Protein AF-A0A936BIW3-F1 (afdb_monomer_lite)

Sequence (115 aa):
MAFPVDMKWCLCGETIVDGEGELDRNGARIAYKLSGRRLMLRTELGDDFSCEVCVSAIDAHGTEQFECLKVDLKGIETKCKPCTPSKSLVDLQFLPVAVKAWMPSHVSTKEKIEG

pLDDT: mean 72.94, std 19.23, range [37.94, 96.31]

Radius of gyration: 33.74 Å; chains: 1; bounding box: 86×73×46 Å

Structure (mmCIF, N/CA/C/O backbone):
data_AF-A0A936BIW3-F1
#
_entry.id   AF-A0A936BIW3-F1
#
loop_
_atom_site.group_PDB
_atom_site.id
_atom_site.type_symbol
_atom_site.label_atom_id
_atom_site.label_alt_id
_atom_site.label_comp_id
_atom_site.label_asym_id
_atom_site.label_entity_id
_atom_site.label_seq_id
_atom_site.pdbx_PDB_ins_code
_atom_site.Cartn_x
_atom_site.Cartn_y
_atom_site.Cartn_z
_atom_site.occupancy
_atom_site.B_iso_or_equiv
_atom_site.auth_seq_id
_atom_site.auth_comp_id
_atom_site.auth_asym_id
_atom_site.auth_atom_id
_atom_site.pdbx_PDB_model_num
ATOM 1 N N . MET A 1 1 ? -0.202 7.224 -27.869 1.00 39.09 1 MET A N 1
ATOM 2 C CA . MET A 1 1 ? 0.390 5.964 -27.369 1.00 39.09 1 MET A CA 1
ATOM 3 C C . MET A 1 1 ? 0.853 6.225 -25.947 1.00 39.09 1 MET A C 1
ATOM 5 O O . MET A 1 1 ? 1.645 7.137 -25.762 1.00 39.09 1 MET A O 1
ATOM 9 N N . ALA A 1 2 ? 0.286 5.547 -24.949 1.00 49.09 2 ALA A N 1
ATOM 10 C CA . ALA A 1 2 ? 0.730 5.689 -23.564 1.00 49.09 2 ALA A CA 1
ATOM 11 C C . ALA A 1 2 ? 1.973 4.811 -23.377 1.00 49.09 2 ALA A C 1
ATOM 13 O O . ALA A 1 2 ? 1.887 3.600 -23.570 1.00 49.09 2 ALA A O 1
ATOM 14 N N . PHE A 1 3 ? 3.121 5.420 -23.082 1.00 48.34 3 PHE A N 1
ATOM 15 C CA . PHE A 1 3 ? 4.317 4.679 -22.685 1.00 48.34 3 PHE A CA 1
ATOM 16 C C . PHE A 1 3 ? 4.000 3.856 -21.424 1.00 48.34 3 PHE A C 1
ATOM 18 O O . PHE A 1 3 ? 3.314 4.380 -20.536 1.00 48.34 3 PHE A O 1
ATOM 25 N N . PRO A 1 4 ? 4.446 2.589 -21.329 1.00 55.22 4 PRO A N 1
ATOM 26 C CA . PRO A 1 4 ? 4.337 1.835 -20.092 1.00 55.22 4 PRO A CA 1
ATOM 27 C C . PRO A 1 4 ? 5.252 2.508 -19.070 1.00 55.22 4 PRO A C 1
ATOM 29 O O . PRO A 1 4 ? 6.471 2.424 -19.150 1.00 55.22 4 PRO A O 1
ATOM 32 N N . VAL A 1 5 ? 4.650 3.261 -18.157 1.00 65.56 5 VAL A N 1
ATOM 33 C CA . VAL A 1 5 ? 5.345 3.738 -16.967 1.00 65.56 5 VAL A CA 1
ATOM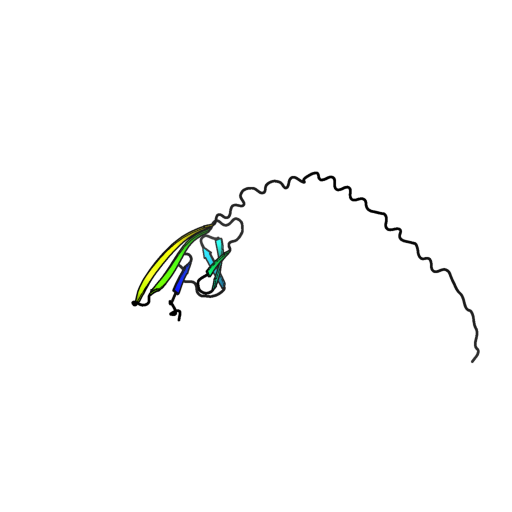 34 C C . VAL A 1 5 ? 5.442 2.521 -16.059 1.00 65.56 5 VAL A C 1
ATOM 36 O O . VAL A 1 5 ? 4.416 2.087 -15.532 1.00 65.56 5 VAL A O 1
ATOM 39 N N . ASP A 1 6 ? 6.633 1.937 -15.937 1.00 75.44 6 ASP A N 1
ATOM 40 C CA . ASP A 1 6 ? 6.889 0.893 -14.946 1.00 75.44 6 ASP A CA 1
ATOM 41 C C . ASP A 1 6 ? 6.696 1.511 -13.561 1.00 75.44 6 ASP A C 1
ATOM 43 O O . ASP A 1 6 ? 7.485 2.349 -13.122 1.00 75.44 6 ASP A O 1
ATOM 47 N N . MET A 1 7 ? 5.590 1.145 -12.913 1.00 84.56 7 MET A N 1
ATOM 48 C CA . MET A 1 7 ? 5.219 1.625 -11.588 1.00 84.56 7 MET A CA 1
ATOM 49 C C . MET A 1 7 ? 5.521 0.548 -10.554 1.00 84.56 7 MET A C 1
ATOM 51 O O . MET A 1 7 ? 5.096 -0.598 -10.70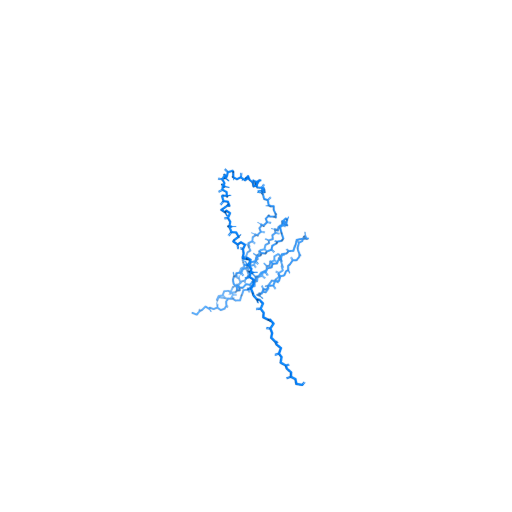3 1.00 84.56 7 MET A O 1
ATOM 55 N N . LYS A 1 8 ? 6.196 0.930 -9.473 1.00 90.56 8 LYS A N 1
ATOM 56 C CA . LYS A 1 8 ? 6.351 0.103 -8.277 1.00 90.56 8 LYS A CA 1
ATOM 57 C C . LYS A 1 8 ? 5.542 0.710 -7.147 1.00 90.56 8 LYS A C 1
ATOM 59 O O . LYS A 1 8 ? 5.621 1.908 -6.895 1.00 90.56 8 LYS A O 1
ATOM 64 N N . TRP A 1 9 ? 4.773 -0.131 -6.472 1.00 93.12 9 TRP A N 1
ATOM 65 C CA . TRP A 1 9 ? 3.946 0.263 -5.343 1.00 93.12 9 TRP A CA 1
ATOM 66 C C . TRP A 1 9 ? 4.521 -0.332 -4.067 1.00 93.12 9 TRP A C 1
ATOM 68 O O . TRP A 1 9 ? 4.840 -1.518 -4.017 1.00 93.12 9 TRP A O 1
ATOM 78 N N . CYS A 1 10 ? 4.615 0.487 -3.029 1.00 93.25 10 CYS A N 1
ATOM 79 C CA . CYS A 1 10 ? 4.965 0.061 -1.688 1.00 93.25 10 CYS A CA 1
ATOM 80 C C . CYS A 1 10 ? 3.834 0.447 -0.739 1.00 93.25 10 CYS A C 1
ATOM 82 O O . CYS A 1 10 ? 3.443 1.610 -0.664 1.00 93.25 10 CYS A O 1
ATOM 84 N N . LEU A 1 11 ? 3.320 -0.526 -0.002 1.00 92.56 11 LEU A N 1
ATOM 85 C CA . LEU A 1 11 ? 2.319 -0.346 1.034 1.00 92.56 11 LEU A CA 1
ATOM 86 C C . LEU A 1 11 ? 2.980 -0.688 2.360 1.00 92.56 11 LEU A C 1
ATOM 88 O O . LEU A 1 11 ? 3.472 -1.793 2.555 1.00 92.56 11 LEU A O 1
ATOM 92 N N . CYS A 1 12 ? 3.029 0.278 3.271 1.00 90.75 12 CYS A N 1
ATOM 93 C CA . CYS A 1 12 ? 3.567 0.084 4.611 1.00 90.75 12 CYS A CA 1
ATOM 94 C C . CYS A 1 12 ? 5.057 -0.314 4.674 1.00 90.75 12 CYS A C 1
ATOM 96 O O . CYS A 1 12 ? 5.506 -0.857 5.682 1.00 90.75 12 CYS A O 1
ATOM 98 N N . GLY A 1 13 ? 5.828 0.008 3.632 1.00 90.00 13 GLY A N 1
ATOM 99 C CA . GLY A 1 13 ? 7.231 -0.396 3.486 1.00 90.00 13 GLY A CA 1
ATOM 100 C C . GLY A 1 13 ? 7.427 -1.728 2.756 1.00 90.00 13 GLY A C 1
ATOM 101 O O . GLY A 1 13 ? 8.565 -2.089 2.472 1.00 90.00 13 GLY A O 1
ATOM 102 N N . GLU A 1 14 ? 6.346 -2.425 2.400 1.00 91.19 14 GLU A N 1
ATOM 103 C CA . GLU A 1 14 ? 6.386 -3.671 1.637 1.00 91.19 14 GLU A CA 1
ATOM 104 C C . GLU A 1 14 ? 5.980 -3.434 0.184 1.00 91.19 14 GLU A C 1
ATOM 106 O O . GLU A 1 14 ? 4.998 -2.749 -0.100 1.00 91.19 14 GLU A O 1
ATOM 111 N N . THR A 1 15 ? 6.741 -3.988 -0.759 1.00 93.00 15 THR A N 1
ATOM 112 C CA . THR A 1 15 ? 6.402 -3.900 -2.182 1.00 93.00 15 THR A CA 1
ATOM 113 C C . THR A 1 15 ? 5.189 -4.771 -2.482 1.00 93.00 15 THR A C 1
ATOM 115 O O . THR A 1 15 ? 5.202 -5.970 -2.214 1.00 93.00 15 THR A O 1
ATOM 118 N N . ILE A 1 16 ? 4.164 -4.174 -3.086 1.00 93.62 16 ILE A N 1
ATOM 119 C CA . ILE A 1 16 ? 2.953 -4.870 -3.524 1.00 93.62 16 ILE A CA 1
ATOM 120 C C . ILE A 1 16 ? 2.922 -4.976 -5.048 1.00 93.62 16 ILE A C 1
ATOM 122 O O . ILE A 1 16 ? 3.465 -4.132 -5.766 1.00 93.62 16 ILE A O 1
ATOM 126 N N . VAL A 1 17 ? 2.277 -6.028 -5.541 1.00 92.62 17 VAL A N 1
ATOM 127 C CA . VAL A 1 17 ? 2.124 -6.307 -6.973 1.00 92.62 17 VAL A CA 1
ATOM 128 C C . VAL A 1 17 ? 0.659 -6.222 -7.384 1.00 92.62 17 VAL A C 1
ATOM 130 O O . VAL A 1 17 ? -0.233 -6.211 -6.536 1.00 92.62 17 VAL A O 1
ATOM 133 N N . ASP A 1 18 ? 0.415 -6.115 -8.691 1.00 92.62 18 ASP A N 1
ATOM 134 C CA . ASP A 1 18 ? -0.942 -6.112 -9.239 1.00 92.62 18 ASP A CA 1
ATOM 135 C C . ASP A 1 18 ? -1.687 -7.390 -8.821 1.00 92.62 18 ASP A C 1
ATOM 137 O O . ASP A 1 18 ? -1.133 -8.491 -8.884 1.00 92.62 18 ASP A O 1
ATOM 141 N N . GLY A 1 19 ? -2.928 -7.232 -8.366 1.00 93.56 19 GLY A N 1
ATOM 142 C CA . GLY A 1 19 ? -3.733 -8.310 -7.807 1.00 93.56 19 GLY A CA 1
ATOM 143 C C . GLY A 1 19 ? -4.256 -8.020 -6.405 1.00 93.56 19 GLY A C 1
ATOM 144 O O . GLY A 1 19 ? -4.346 -6.875 -5.961 1.00 93.56 19 GLY A O 1
ATOM 145 N N . GLU A 1 20 ? -4.670 -9.087 -5.733 1.00 96.31 20 GLU A N 1
ATOM 146 C CA . GLU A 1 20 ? -5.181 -9.061 -4.366 1.00 96.31 20 GLU A CA 1
ATOM 147 C C . GLU A 1 20 ? -4.137 -9.656 -3.425 1.00 96.31 20 GLU A C 1
ATOM 149 O O . GLU A 1 20 ? -3.456 -10.623 -3.771 1.00 96.31 20 GLU A O 1
ATOM 154 N N . GLY A 1 21 ? -4.021 -9.087 -2.232 1.00 94.31 21 GLY A N 1
ATOM 155 C CA . GLY A 1 21 ? -3.122 -9.590 -1.209 1.00 94.31 21 GLY A CA 1
ATOM 156 C C . GLY A 1 21 ? -3.480 -9.054 0.163 1.00 94.31 21 GLY A C 1
ATOM 157 O O . GLY A 1 21 ? -4.418 -8.273 0.324 1.00 94.31 21 GLY A O 1
ATOM 158 N N . GLU A 1 22 ? -2.728 -9.494 1.160 1.00 93.00 22 GLU A N 1
ATOM 159 C CA . GLU A 1 22 ? -2.941 -9.121 2.550 1.00 93.00 22 GLU A CA 1
ATOM 160 C C . GLU A 1 22 ? -1.611 -8.763 3.203 1.00 93.00 22 GLU A C 1
ATOM 162 O O . GLU A 1 22 ? -0.565 -9.298 2.833 1.00 93.00 22 GLU A O 1
ATOM 167 N N . LEU A 1 23 ? -1.666 -7.836 4.153 1.00 88.88 23 LEU A N 1
ATOM 168 C CA . LEU A 1 23 ? -0.544 -7.388 4.965 1.00 88.88 23 LEU A CA 1
ATOM 169 C C . LEU A 1 23 ? -0.968 -7.385 6.426 1.00 88.88 23 LEU A C 1
ATOM 171 O O . LEU A 1 23 ? -1.993 -6.800 6.776 1.00 88.88 23 LEU A O 1
ATOM 175 N N . ASP A 1 24 ? -0.152 -7.992 7.276 1.00 86.19 24 ASP A N 1
ATOM 176 C CA . ASP A 1 24 ? -0.325 -7.961 8.722 1.00 86.19 24 ASP A CA 1
ATOM 177 C C . ASP A 1 24 ? 0.613 -6.911 9.313 1.00 86.19 24 ASP A C 1
ATOM 179 O O . ASP A 1 24 ? 1.838 -7.034 9.241 1.00 86.19 24 ASP A O 1
ATOM 183 N N . ARG A 1 25 ? 0.053 -5.858 9.917 1.00 78.88 25 ARG A N 1
ATOM 184 C CA . ARG A 1 25 ? 0.857 -4.794 10.527 1.00 78.88 25 ARG A CA 1
ATOM 185 C C . ARG A 1 25 ? 0.281 -4.366 11.863 1.00 78.88 25 ARG A C 1
ATOM 187 O O . ARG A 1 25 ? -0.871 -3.966 11.958 1.00 78.88 25 ARG A O 1
ATOM 194 N N . ASN A 1 26 ? 1.114 -4.410 12.904 1.00 75.00 26 ASN A N 1
ATOM 195 C CA . ASN A 1 26 ? 0.748 -4.028 14.275 1.00 75.00 26 ASN A CA 1
ATOM 196 C C . ASN A 1 26 ? -0.501 -4.752 14.819 1.00 75.00 26 ASN A C 1
ATOM 198 O O . ASN A 1 26 ? -1.220 -4.201 15.645 1.00 75.00 26 ASN A O 1
ATOM 202 N N . GLY A 1 27 ? -0.748 -5.985 14.367 1.00 75.56 27 GLY A N 1
ATOM 203 C CA . GLY A 1 27 ? -1.912 -6.778 14.771 1.00 75.56 27 GLY A CA 1
ATOM 204 C C . GLY A 1 27 ? -3.197 -6.486 13.991 1.00 75.56 27 GLY A C 1
ATOM 205 O O . GLY A 1 27 ? -4.175 -7.184 14.223 1.00 75.56 27 GLY A O 1
ATOM 206 N N . ALA A 1 28 ? -3.183 -5.524 13.061 1.00 78.50 28 ALA A N 1
ATOM 207 C CA . ALA A 1 28 ? -4.272 -5.278 12.122 1.00 78.50 28 ALA A CA 1
ATOM 208 C C . ALA A 1 28 ? -3.979 -5.960 10.779 1.00 78.50 28 ALA A C 1
ATOM 210 O O . ALA A 1 28 ? -2.858 -5.876 10.259 1.00 78.50 28 ALA A O 1
ATOM 211 N N . ARG A 1 29 ? -4.998 -6.603 10.206 1.00 86.38 29 ARG A N 1
ATOM 212 C CA . ARG A 1 29 ? -4.917 -7.255 8.895 1.00 86.38 29 ARG A CA 1
ATOM 213 C C . ARG A 1 29 ? -5.505 -6.343 7.827 1.00 86.38 29 ARG A C 1
ATOM 215 O O . ARG A 1 29 ? -6.679 -5.976 7.881 1.00 86.38 29 ARG A O 1
ATOM 222 N N . ILE A 1 30 ? -4.696 -5.991 6.833 1.00 89.38 30 ILE A N 1
ATOM 223 C CA . ILE A 1 30 ? -5.107 -5.141 5.714 1.00 89.38 30 ILE A CA 1
ATOM 224 C C . ILE A 1 30 ? -5.150 -5.967 4.444 1.00 89.38 30 ILE A C 1
ATOM 226 O O . ILE A 1 30 ? -4.119 -6.410 3.946 1.00 89.38 30 ILE A O 1
ATOM 230 N N . ALA A 1 31 ? -6.339 -6.106 3.872 1.00 92.12 31 ALA A N 1
ATOM 231 C CA . ALA A 1 31 ? -6.498 -6.614 2.521 1.00 92.12 31 ALA A CA 1
ATOM 232 C C . ALA A 1 31 ? -6.321 -5.470 1.516 1.00 92.12 31 ALA A C 1
ATOM 234 O O . ALA A 1 31 ? -6.910 -4.393 1.661 1.00 92.12 31 ALA A O 1
ATOM 235 N N . TYR A 1 32 ? -5.537 -5.702 0.470 1.00 93.44 32 TYR A N 1
ATOM 236 C CA . TYR A 1 32 ? -5.347 -4.763 -0.624 1.00 93.44 32 TYR A CA 1
ATOM 237 C C . TYR A 1 32 ? -5.755 -5.369 -1.964 1.00 93.44 32 TYR A C 1
ATOM 239 O O . TYR A 1 32 ? -5.685 -6.576 -2.187 1.00 93.44 32 TYR A O 1
ATOM 247 N N . LYS A 1 33 ? -6.168 -4.493 -2.879 1.00 95.50 33 LYS A N 1
ATOM 248 C CA . LYS A 1 33 ? -6.356 -4.804 -4.293 1.00 95.50 33 LYS A CA 1
ATOM 249 C C . LYS A 1 33 ? -5.710 -3.715 -5.131 1.00 95.50 33 LYS A C 1
ATOM 251 O O . LYS A 1 33 ? -6.181 -2.575 -5.121 1.00 95.50 33 LYS A O 1
ATOM 256 N N . LEU A 1 34 ? -4.654 -4.068 -5.850 1.00 92.88 34 LEU A N 1
ATOM 257 C CA . LEU A 1 34 ? -3.976 -3.201 -6.802 1.00 92.88 34 LEU A CA 1
ATOM 258 C C . LEU A 1 34 ? -4.410 -3.579 -8.220 1.00 92.88 34 LEU A C 1
ATOM 260 O O . LEU A 1 34 ? -4.346 -4.740 -8.605 1.00 92.88 34 LEU A O 1
ATOM 264 N N . SER A 1 35 ? -4.893 -2.598 -8.979 1.00 90.94 35 SER A N 1
ATOM 265 C CA . SER A 1 35 ? -5.233 -2.764 -10.392 1.00 90.94 35 SER A CA 1
ATOM 266 C C . SER A 1 35 ? -4.730 -1.564 -11.187 1.00 90.94 35 SER A C 1
ATOM 268 O O . SER A 1 35 ? -5.335 -0.480 -11.181 1.00 90.94 35 SER A O 1
ATOM 270 N N . GLY A 1 36 ? -3.580 -1.740 -11.835 1.00 86.44 36 GLY A N 1
ATOM 271 C CA . GLY A 1 36 ? -2.861 -0.698 -12.562 1.00 86.44 36 GLY A CA 1
ATOM 272 C C . GLY A 1 36 ? -2.482 0.485 -11.666 1.00 86.44 36 GLY A C 1
ATOM 273 O O . GLY A 1 36 ? -1.474 0.460 -10.972 1.00 86.44 36 GLY A O 1
ATOM 274 N N . ARG A 1 37 ? -3.294 1.551 -11.698 1.00 85.94 37 ARG A N 1
ATOM 275 C CA . ARG A 1 37 ? -3.076 2.791 -10.920 1.00 85.94 37 ARG A CA 1
ATOM 276 C C . ARG A 1 37 ? -4.001 2.941 -9.713 1.00 85.94 37 ARG A C 1
ATOM 278 O O . ARG A 1 37 ? -4.008 3.989 -9.073 1.00 85.94 37 ARG A O 1
ATOM 285 N N . ARG A 1 38 ? -4.863 1.957 -9.460 1.00 88.75 38 ARG A N 1
ATOM 286 C CA . ARG A 1 38 ? -5.868 2.015 -8.396 1.00 88.75 38 ARG A CA 1
ATOM 287 C C . ARG A 1 38 ? -5.496 1.042 -7.295 1.00 88.75 38 ARG A C 1
ATOM 289 O O . ARG A 1 38 ? -5.478 -0.160 -7.537 1.00 88.75 38 ARG A O 1
ATOM 296 N N . LEU A 1 39 ? -5.275 1.574 -6.099 1.00 90.50 39 LEU A N 1
ATOM 297 C CA . LEU A 1 39 ? -5.108 0.803 -4.877 1.00 90.50 39 LEU A CA 1
ATOM 298 C C . LEU A 1 39 ? -6.377 0.925 -4.032 1.00 90.50 39 LEU A C 1
ATOM 300 O O . LEU A 1 39 ? -6.817 2.028 -3.709 1.00 90.50 39 LEU A O 1
ATOM 304 N N . MET A 1 40 ? -6.967 -0.213 -3.686 1.00 91.75 40 MET A N 1
ATOM 305 C CA . MET A 1 40 ? -8.061 -0.308 -2.727 1.00 91.75 40 MET A CA 1
ATOM 306 C C . MET A 1 40 ? -7.550 -1.007 -1.475 1.00 91.75 40 MET A C 1
ATOM 308 O O . MET A 1 40 ? -6.926 -2.058 -1.583 1.00 91.75 40 MET A O 1
ATOM 312 N N . LEU A 1 41 ? -7.837 -0.434 -0.310 1.00 90.38 41 LEU A N 1
ATOM 313 C CA . LEU A 1 41 ? -7.482 -0.986 0.994 1.00 90.38 41 L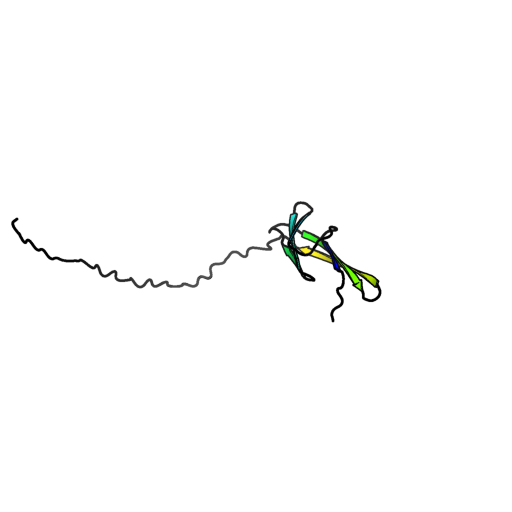EU A CA 1
ATOM 314 C C . LEU A 1 41 ? -8.757 -1.323 1.762 1.00 90.38 41 LEU A C 1
ATOM 316 O O . LEU A 1 41 ? -9.740 -0.579 1.704 1.00 90.38 41 LEU A O 1
ATOM 320 N N . ARG A 1 42 ? -8.740 -2.445 2.472 1.00 88.25 42 ARG A N 1
ATOM 321 C CA . ARG A 1 42 ? -9.802 -2.895 3.368 1.00 88.25 42 ARG A CA 1
ATOM 322 C C . ARG A 1 42 ? -9.164 -3.350 4.670 1.00 88.25 42 ARG A C 1
ATOM 324 O O . ARG A 1 42 ? -8.187 -4.086 4.652 1.00 88.25 42 ARG A O 1
ATOM 331 N N . THR A 1 43 ? -9.735 -2.906 5.775 1.00 86.56 43 THR A N 1
ATOM 332 C CA . THR A 1 43 ? -9.335 -3.271 7.136 1.00 86.56 43 THR A CA 1
ATOM 333 C C . THR A 1 43 ? -10.567 -3.771 7.875 1.00 86.56 43 THR A C 1
ATOM 335 O O . THR A 1 43 ? -11.695 -3.449 7.474 1.00 86.56 43 THR A O 1
ATOM 338 N N . GLU A 1 44 ? -10.371 -4.561 8.925 1.00 82.50 44 GLU A N 1
ATOM 339 C CA . GLU A 1 44 ? -11.472 -4.950 9.800 1.00 82.50 44 GLU A CA 1
ATOM 340 C C . GLU A 1 44 ? -12.021 -3.734 10.559 1.00 82.50 44 GLU A C 1
ATOM 342 O O . GLU A 1 44 ? -11.343 -2.723 10.770 1.00 82.50 44 GLU A O 1
ATOM 347 N N . LEU A 1 45 ? -13.302 -3.805 10.925 1.00 79.56 45 LEU A N 1
ATOM 348 C CA . LEU A 1 45 ? -13.939 -2.762 11.720 1.00 79.56 45 LEU A CA 1
ATOM 349 C C . LEU A 1 45 ? -13.325 -2.763 13.125 1.00 79.56 45 LEU A C 1
ATOM 351 O O . LEU A 1 45 ? -13.222 -3.816 13.746 1.00 79.56 45 LEU A O 1
ATOM 355 N N . GLY A 1 46 ? -12.984 -1.589 13.650 1.00 75.31 46 GLY A N 1
ATOM 356 C CA . GLY A 1 46 ? -12.335 -1.456 14.957 1.00 75.31 46 GLY A CA 1
ATOM 357 C C . GLY A 1 46 ? -10.815 -1.335 14.883 1.00 75.31 46 GLY A C 1
ATOM 358 O O . GLY A 1 46 ? -10.229 -0.787 15.815 1.00 75.31 46 GLY A O 1
ATOM 359 N N . ASP A 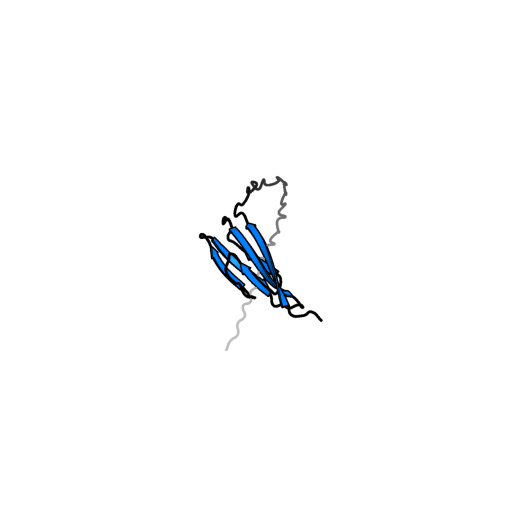1 47 ? -10.197 -1.730 13.769 1.00 79.75 47 ASP A N 1
ATOM 360 C CA . ASP A 1 47 ? -8.753 -1.610 13.593 1.00 79.75 47 ASP A CA 1
ATOM 361 C C . ASP A 1 47 ? -8.360 -0.215 13.105 1.00 79.75 47 ASP A C 1
ATOM 363 O O . ASP A 1 47 ? -8.802 0.268 12.059 1.00 79.75 47 ASP A O 1
ATOM 367 N N . ASP A 1 48 ? -7.497 0.438 13.879 1.00 81.44 48 ASP A N 1
ATOM 368 C CA . ASP A 1 48 ? -6.822 1.656 13.456 1.00 81.44 48 ASP A CA 1
ATOM 369 C C . ASP A 1 48 ? -5.649 1.294 12.537 1.00 81.44 48 ASP A C 1
ATOM 371 O O . ASP A 1 48 ? -4.726 0.572 12.916 1.00 81.44 48 ASP A O 1
ATOM 375 N N . PHE A 1 49 ? -5.651 1.852 11.331 1.00 82.81 49 PHE A N 1
ATOM 376 C CA . PHE A 1 49 ? -4.608 1.648 10.339 1.00 82.81 49 PHE A CA 1
ATOM 377 C C . PHE A 1 49 ? -3.940 2.977 9.983 1.00 82.81 49 PHE A C 1
ATOM 379 O O . PHE A 1 49 ? -4.564 3.882 9.436 1.00 82.81 49 PHE A O 1
ATOM 386 N N . SER A 1 50 ? -2.644 3.090 10.273 1.00 87.38 50 SER A N 1
ATOM 387 C CA . SER A 1 50 ? -1.817 4.244 9.912 1.00 87.38 50 SER A CA 1
ATOM 388 C C . SER A 1 50 ? -0.548 3.767 9.221 1.00 87.38 50 SER A C 1
ATOM 390 O O . SER A 1 50 ? 0.222 2.982 9.780 1.00 87.38 50 SER A O 1
ATOM 392 N N . CYS A 1 51 ? -0.352 4.184 7.973 1.00 88.94 51 CYS A N 1
ATOM 393 C CA . CYS A 1 51 ? 0.687 3.638 7.111 1.00 88.94 51 CYS A CA 1
ATOM 394 C C . CYS A 1 51 ? 0.959 4.551 5.909 1.00 88.94 51 CYS A C 1
ATOM 396 O O . CYS A 1 51 ? 0.136 5.385 5.553 1.00 88.94 51 CYS A O 1
ATOM 398 N N . GLU A 1 52 ? 2.126 4.409 5.285 1.00 92.81 52 GLU A N 1
ATOM 399 C CA . GLU A 1 52 ? 2.479 5.137 4.066 1.00 92.81 52 GLU A CA 1
ATOM 400 C C . GLU A 1 52 ? 2.283 4.252 2.834 1.00 92.81 52 GLU A C 1
ATOM 402 O O . GLU A 1 52 ? 2.627 3.067 2.836 1.00 92.81 52 GLU A O 1
ATOM 407 N N . VAL A 1 53 ? 1.734 4.848 1.780 1.00 92.81 53 VAL A N 1
ATOM 408 C CA . VAL A 1 53 ? 1.661 4.285 0.434 1.00 92.81 53 VAL A CA 1
ATOM 409 C C . VAL A 1 53 ? 2.622 5.071 -0.432 1.00 92.81 53 VAL A C 1
ATOM 411 O O . VAL A 1 53 ? 2.439 6.272 -0.602 1.00 92.81 53 VAL A O 1
ATOM 414 N N . CYS A 1 54 ? 3.621 4.404 -0.990 1.00 92.50 54 CYS A N 1
ATOM 415 C CA . CYS A 1 54 ? 4.582 5.020 -1.886 1.00 92.50 54 CYS A CA 1
ATOM 416 C C . CYS A 1 54 ? 4.461 4.439 -3.291 1.00 92.50 54 CYS A C 1
ATOM 418 O O . CYS A 1 54 ? 4.244 3.238 -3.464 1.00 92.50 54 CYS A O 1
ATOM 420 N N . VAL A 1 55 ? 4.619 5.292 -4.294 1.00 91.88 55 VAL A N 1
ATOM 421 C CA . VAL A 1 55 ? 4.649 4.911 -5.703 1.00 91.88 55 VAL A CA 1
ATOM 422 C C . VAL A 1 55 ? 5.939 5.441 -6.302 1.00 91.88 55 VAL A C 1
ATOM 424 O O . VAL A 1 55 ? 6.245 6.626 -6.166 1.00 91.88 55 VAL A O 1
ATOM 427 N N . SER A 1 56 ? 6.688 4.563 -6.964 1.00 90.50 56 SER A N 1
ATOM 428 C CA . SER A 1 56 ? 7.819 4.950 -7.799 1.00 90.50 56 SER A CA 1
ATOM 429 C C . SER A 1 56 ? 7.526 4.656 -9.264 1.00 90.50 56 SER A C 1
ATOM 431 O O . SER A 1 56 ? 6.823 3.698 -9.592 1.00 90.50 56 SER A O 1
ATOM 433 N N . ALA A 1 57 ? 8.002 5.527 -10.143 1.00 88.3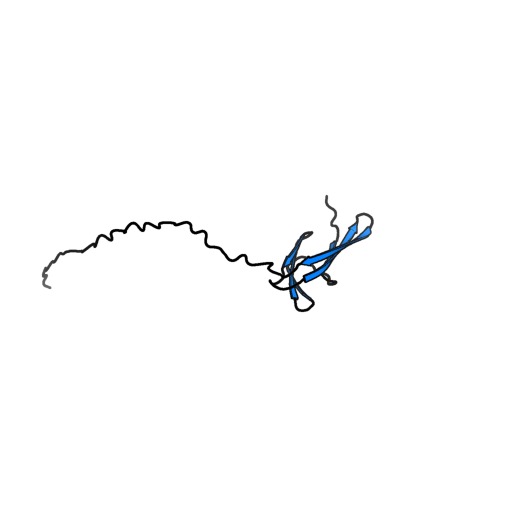8 57 ALA A N 1
ATOM 434 C CA . ALA A 1 57 ? 7.776 5.457 -11.576 1.00 88.38 57 ALA A CA 1
ATOM 435 C C . ALA A 1 57 ? 9.003 5.977 -12.321 1.00 88.38 57 ALA A C 1
ATOM 437 O O . ALA A 1 57 ? 9.555 7.009 -11.954 1.00 88.38 57 ALA A O 1
ATOM 438 N N . ILE A 1 58 ? 9.401 5.301 -13.396 1.00 86.44 58 ILE A N 1
ATOM 439 C CA . ILE A 1 58 ? 10.449 5.806 -14.290 1.00 86.44 58 ILE A CA 1
ATOM 440 C C . ILE A 1 58 ? 9.783 6.628 -15.396 1.00 86.44 58 ILE A C 1
ATOM 442 O O . ILE A 1 58 ? 8.906 6.132 -16.109 1.00 86.44 58 ILE A O 1
ATOM 446 N N . ASP A 1 59 ? 10.168 7.897 -15.519 1.00 81.69 59 ASP A N 1
ATOM 447 C CA . ASP A 1 59 ? 9.655 8.774 -16.569 1.00 81.69 59 ASP A CA 1
ATOM 448 C C . ASP A 1 59 ? 10.312 8.508 -17.939 1.00 81.69 59 ASP A C 1
ATOM 450 O O . ASP A 1 59 ? 11.238 7.710 -18.086 1.00 81.69 59 ASP A O 1
ATOM 454 N N . ALA A 1 60 ? 9.831 9.191 -18.983 1.00 81.75 60 ALA A N 1
ATOM 455 C CA . ALA A 1 60 ? 10.352 9.033 -20.344 1.00 81.75 60 ALA A CA 1
ATOM 456 C C . ALA A 1 60 ? 11.821 9.476 -20.507 1.00 81.75 60 ALA A C 1
ATOM 458 O O . ALA A 1 60 ? 12.443 9.167 -21.523 1.00 81.75 60 ALA A O 1
ATOM 459 N N . HIS A 1 61 ? 12.372 10.197 -19.529 1.00 84.31 61 HIS A N 1
ATOM 460 C CA . HIS A 1 61 ? 13.766 10.630 -19.491 1.00 84.31 61 HIS A CA 1
ATOM 461 C C . HIS A 1 61 ? 14.653 9.669 -18.684 1.00 84.31 61 HIS A C 1
ATOM 463 O O . HIS A 1 61 ? 15.855 9.908 -18.576 1.00 84.31 61 HIS A O 1
ATOM 469 N N . GLY A 1 62 ? 14.089 8.583 -18.140 1.00 83.19 62 GLY A N 1
ATOM 470 C CA . GLY A 1 62 ? 14.806 7.632 -17.294 1.00 83.19 62 GLY A CA 1
ATOM 471 C C . GLY A 1 62 ? 15.007 8.120 -15.858 1.00 83.19 62 GLY A C 1
ATOM 472 O O . GLY A 1 62 ? 15.806 7.531 -15.131 1.00 83.19 62 GLY A O 1
ATOM 473 N N . THR A 1 63 ? 14.314 9.184 -15.442 1.00 84.12 63 THR A N 1
ATOM 474 C CA . THR A 1 63 ? 14.382 9.687 -14.066 1.00 84.12 63 THR A CA 1
ATOM 475 C C . THR A 1 63 ? 13.353 8.958 -13.214 1.00 84.12 63 THR A C 1
ATOM 477 O O . THR A 1 63 ? 12.185 8.846 -13.593 1.00 84.12 63 THR A O 1
ATOM 480 N N . GLU A 1 64 ? 13.780 8.462 -12.053 1.00 84.56 64 GLU A N 1
ATOM 481 C CA . GLU A 1 64 ? 12.861 7.893 -11.072 1.00 84.56 64 GLU A CA 1
ATOM 482 C C . GLU A 1 64 ? 12.125 9.020 -10.341 1.00 84.56 64 GLU A C 1
ATOM 484 O O . GLU A 1 64 ? 12.726 9.869 -9.684 1.00 84.56 64 GLU A O 1
ATOM 489 N N . GLN A 1 65 ? 10.805 9.012 -10.473 1.00 87.94 65 GLN A N 1
ATOM 490 C CA . GLN A 1 65 ? 9.881 9.819 -9.694 1.00 87.94 65 GLN A CA 1
ATOM 491 C C . GLN A 1 65 ? 9.375 8.964 -8.536 1.00 87.94 65 GLN A C 1
ATOM 493 O O . GLN A 1 65 ? 9.002 7.808 -8.737 1.00 87.94 65 GLN A O 1
ATOM 498 N N . PHE A 1 66 ? 9.351 9.527 -7.333 1.00 88.88 66 PHE A N 1
ATOM 499 C CA . PHE A 1 66 ? 8.932 8.831 -6.122 1.00 88.88 66 PHE A CA 1
ATOM 500 C C . PHE A 1 66 ? 8.043 9.737 -5.277 1.00 88.88 66 PHE A C 1
ATOM 502 O O . PHE A 1 66 ? 8.421 10.868 -4.968 1.00 88.88 66 PHE A O 1
ATOM 509 N N . GLU A 1 67 ? 6.876 9.234 -4.888 1.00 90.75 67 GLU A N 1
ATOM 510 C CA . GLU A 1 67 ? 5.914 9.969 -4.071 1.00 90.75 67 GLU A CA 1
ATOM 511 C C . GLU A 1 67 ? 5.321 9.055 -2.998 1.00 90.75 67 GLU A C 1
ATOM 513 O O . GLU A 1 67 ? 4.982 7.906 -3.278 1.00 90.75 67 GLU A O 1
ATOM 518 N N . CYS A 1 68 ? 5.180 9.570 -1.774 1.00 92.44 68 CYS A N 1
ATOM 519 C CA . CYS A 1 68 ? 4.548 8.870 -0.658 1.00 92.44 68 CYS A CA 1
ATOM 520 C C . CYS A 1 68 ? 3.357 9.660 -0.121 1.00 92.44 68 CYS A C 1
ATOM 522 O O . CYS A 1 68 ? 3.438 10.868 0.099 1.00 92.44 68 CYS A O 1
ATOM 524 N N . LEU A 1 69 ? 2.273 8.947 0.164 1.00 92.06 69 LEU A N 1
ATOM 525 C CA . LEU A 1 69 ? 1.075 9.457 0.804 1.00 92.06 69 LEU A CA 1
ATOM 526 C C . LEU A 1 69 ? 0.856 8.722 2.127 1.00 92.06 69 LEU A C 1
ATOM 528 O O . LEU A 1 69 ? 0.844 7.492 2.172 1.00 92.06 69 LEU A O 1
ATOM 532 N N . LYS A 1 70 ? 0.611 9.471 3.201 1.00 90.69 70 LYS A N 1
ATOM 533 C CA . LYS A 1 70 ? 0.184 8.893 4.474 1.00 90.69 70 LYS A CA 1
ATOM 534 C C . LYS A 1 70 ? -1.309 8.567 4.431 1.00 90.69 70 LYS A C 1
ATOM 536 O O . LYS A 1 70 ? -2.132 9.419 4.101 1.00 90.69 70 LYS A O 1
ATOM 541 N N . VAL A 1 71 ? -1.650 7.333 4.777 1.00 87.19 71 VAL A N 1
ATOM 542 C CA . VAL A 1 71 ? -3.015 6.825 4.905 1.00 87.19 71 VAL A CA 1
ATOM 543 C C . VAL A 1 71 ? -3.291 6.585 6.383 1.00 87.19 71 VAL A C 1
ATOM 545 O O . VAL A 1 71 ? -2.626 5.778 7.026 1.00 87.19 71 VAL A O 1
ATOM 548 N N . ASP A 1 72 ? -4.283 7.295 6.910 1.00 86.44 72 ASP A N 1
ATOM 549 C CA . ASP A 1 72 ? -4.765 7.169 8.282 1.00 86.44 72 ASP A CA 1
ATOM 550 C C . ASP A 1 72 ? -6.256 6.795 8.244 1.00 86.44 72 ASP A C 1
ATOM 552 O O . ASP A 1 72 ? -7.124 7.646 8.042 1.00 86.44 72 ASP A O 1
ATOM 556 N N . LEU A 1 73 ? -6.555 5.509 8.418 1.00 80.00 73 LEU A N 1
ATOM 557 C CA . LEU A 1 73 ? -7.904 4.980 8.589 1.00 80.00 73 LEU A CA 1
ATOM 558 C C . LEU A 1 73 ? -8.131 4.731 10.078 1.00 80.00 73 LEU A C 1
ATOM 560 O O . LEU A 1 73 ? -7.410 3.962 10.705 1.00 80.00 73 LEU A O 1
ATOM 564 N 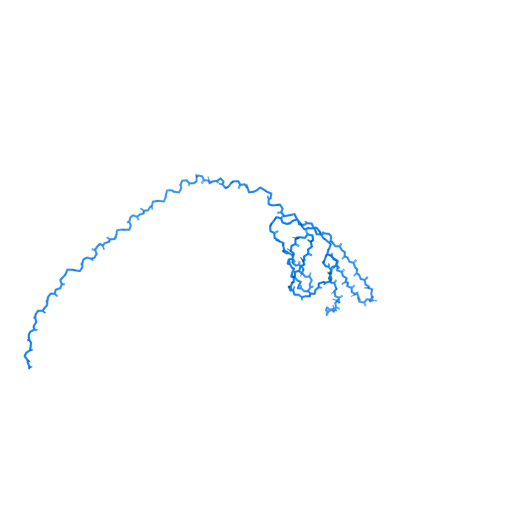N . LYS A 1 74 ? -9.134 5.389 10.657 1.00 79.62 74 LYS A N 1
ATOM 565 C CA . LYS A 1 74 ? -9.536 5.123 12.039 1.00 79.62 74 LYS A CA 1
ATOM 566 C C . LYS A 1 74 ? -10.583 4.020 12.058 1.00 79.62 74 LYS A C 1
ATOM 568 O O . LYS A 1 74 ? -11.590 4.135 11.360 1.00 79.62 74 LYS A O 1
ATOM 573 N N . GLY A 1 75 ? -10.377 3.015 12.900 1.00 67.12 75 GLY A N 1
ATOM 574 C CA . GLY A 1 75 ? -11.287 1.888 13.101 1.00 67.12 75 GLY A CA 1
ATOM 575 C C . GLY A 1 75 ? -12.537 2.246 13.904 1.00 67.12 75 GLY A C 1
ATOM 576 O O . GLY A 1 75 ? -13.425 1.417 14.084 1.00 67.12 75 GLY A O 1
ATOM 577 N N . ILE A 1 76 ? -12.636 3.483 14.398 1.00 66.00 76 ILE A N 1
ATOM 578 C CA . ILE A 1 76 ? -13.708 3.896 15.302 1.00 66.00 76 ILE A CA 1
ATOM 579 C C . ILE A 1 76 ? -15.016 4.130 14.538 1.00 66.00 76 ILE A C 1
ATOM 581 O O . ILE A 1 76 ? -15.200 5.154 13.871 1.00 66.00 76 ILE A O 1
ATOM 585 N N . GLU A 1 77 ? -15.988 3.249 14.776 1.00 58.91 77 GLU A N 1
ATOM 586 C CA . GLU A 1 77 ? -17.402 3.533 14.548 1.00 58.91 77 GLU A CA 1
ATOM 587 C C . GLU A 1 77 ? -17.837 4.651 15.512 1.00 58.91 77 GLU A C 1
ATOM 589 O O . GLU A 1 77 ? -18.113 4.459 16.700 1.00 58.91 77 GLU A O 1
ATOM 594 N N . THR A 1 78 ? -17.820 5.890 15.021 1.00 55.78 78 THR A N 1
ATOM 595 C CA . THR A 1 78 ? -18.155 7.061 15.829 1.00 55.78 78 THR A CA 1
ATOM 596 C C . THR A 1 78 ? -19.670 7.146 15.969 1.00 55.78 78 THR A C 1
ATOM 598 O O . THR A 1 78 ? -20.349 7.819 15.201 1.00 55.78 78 THR A O 1
ATOM 601 N N . LYS A 1 79 ? -20.179 6.491 17.018 1.00 55.84 79 LYS A N 1
ATOM 602 C CA . LYS A 1 79 ? -21.569 6.542 17.488 1.00 55.84 79 LYS A CA 1
ATOM 603 C C . LYS A 1 79 ? -22.552 5.899 16.507 1.00 55.84 79 LYS A C 1
ATOM 605 O O . LYS A 1 79 ? -23.121 6.573 15.649 1.00 55.84 79 LYS A O 1
ATOM 610 N N . CYS A 1 80 ? -22.914 4.645 16.771 1.00 58.00 80 CYS A N 1
ATOM 611 C CA . CYS A 1 80 ? -24.272 4.198 16.483 1.00 58.00 80 CYS A CA 1
ATOM 612 C C . CYS A 1 80 ? -25.231 5.212 17.119 1.00 58.00 80 CYS A C 1
ATOM 614 O O . CYS A 1 80 ? -25.401 5.246 18.341 1.00 58.00 80 CYS A O 1
ATOM 616 N N . LYS A 1 81 ? -25.832 6.096 16.310 1.00 63.38 81 LYS A N 1
ATOM 617 C CA . LYS A 1 81 ? -27.025 6.807 16.765 1.00 63.38 81 LYS A CA 1
ATOM 618 C C . LYS A 1 81 ? -28.026 5.709 17.121 1.00 63.38 81 LYS A C 1
ATOM 620 O O . LYS A 1 81 ? -28.227 4.822 16.287 1.00 63.38 81 LYS A O 1
ATOM 625 N N . PRO A 1 82 ? -28.634 5.726 18.320 1.00 66.25 82 PRO A N 1
ATOM 626 C CA . PRO A 1 82 ? -29.724 4.808 18.591 1.00 66.25 82 PRO A CA 1
ATOM 627 C C . PRO A 1 82 ? -30.729 4.973 17.454 1.00 66.25 82 PRO A C 1
ATOM 629 O O . PRO A 1 82 ? -31.094 6.102 17.116 1.00 66.25 82 PRO A O 1
ATOM 632 N N . CYS A 1 83 ? -31.097 3.864 16.813 1.00 61.06 83 CYS A N 1
ATOM 633 C CA . CYS A 1 83 ? -32.161 3.857 15.824 1.00 61.06 83 CYS A CA 1
ATOM 634 C C . CYS A 1 83 ? -33.424 4.293 16.564 1.00 61.06 83 CYS A C 1
ATOM 636 O O . CYS A 1 83 ? -34.066 3.472 17.208 1.00 61.06 83 CYS A O 1
ATOM 638 N N . THR A 1 84 ? -33.739 5.589 16.572 1.00 64.06 84 THR A N 1
ATOM 639 C CA . THR A 1 84 ? -35.002 6.075 17.114 1.00 64.06 84 THR A CA 1
ATOM 640 C C . THR A 1 84 ? -36.056 5.580 16.136 1.00 64.06 84 THR A C 1
ATOM 642 O O . THR A 1 84 ? -36.073 6.075 15.005 1.00 64.06 84 THR A O 1
ATOM 645 N N . PRO A 1 85 ? -36.905 4.596 16.489 1.00 61.12 85 PRO A N 1
ATOM 646 C CA . PRO A 1 85 ? -37.995 4.238 15.605 1.00 61.12 85 PRO A CA 1
ATOM 647 C C . PRO A 1 85 ? -38.831 5.505 15.438 1.00 61.12 85 PRO A C 1
ATOM 649 O O . PRO A 1 85 ? -39.383 6.026 16.413 1.00 61.12 85 PRO A O 1
ATOM 652 N N . SER A 1 86 ? -38.884 6.058 14.223 1.00 54.91 86 SER A N 1
ATOM 653 C CA . SER A 1 86 ? -39.888 7.069 13.939 1.00 54.91 86 SER A CA 1
ATOM 654 C C . SER A 1 86 ? -41.214 6.380 14.205 1.00 54.91 86 SER A C 1
ATOM 656 O O . SER A 1 86 ? -41.506 5.362 13.577 1.00 54.91 86 SER A O 1
ATOM 658 N N . LYS A 1 87 ? -41.997 6.892 15.154 1.00 56.38 87 LYS A N 1
ATOM 659 C CA . LYS A 1 87 ? -43.397 6.506 15.302 1.00 56.38 87 LYS A CA 1
ATOM 660 C C . LYS A 1 87 ? -44.147 6.989 14.054 1.00 56.38 87 LYS A C 1
ATOM 662 O O . LYS A 1 87 ? -44.919 7.937 14.135 1.00 56.38 87 LYS A O 1
ATOM 667 N N . SER A 1 88 ? -43.906 6.394 12.888 1.00 53.53 88 SER A N 1
ATOM 668 C CA . SER A 1 88 ? -44.945 6.343 11.878 1.00 53.53 88 SER A CA 1
ATOM 669 C C . SER A 1 88 ? -45.875 5.241 12.357 1.00 53.53 88 SER A C 1
ATOM 671 O O . SER A 1 88 ? -45.536 4.059 12.382 1.00 53.53 88 SER A O 1
ATOM 673 N N . LEU A 1 89 ? -47.033 5.661 12.855 1.00 53.62 89 LEU A N 1
ATOM 674 C CA . LEU A 1 89 ? -48.194 4.795 12.969 1.00 53.62 89 LEU A CA 1
ATOM 675 C C . LEU A 1 89 ? -48.535 4.343 11.546 1.00 53.62 89 LEU A C 1
ATOM 677 O O . LEU A 1 89 ? -49.335 4.970 10.860 1.00 53.62 89 LEU A O 1
ATOM 681 N N . VAL A 1 90 ? -47.854 3.307 11.065 1.00 52.78 90 VAL A N 1
ATOM 682 C CA . VAL A 1 90 ? -48.328 2.547 9.919 1.00 52.78 90 VAL A CA 1
ATOM 683 C C . VAL A 1 90 ? -49.388 1.622 10.488 1.00 52.78 90 VAL A C 1
ATOM 685 O O . VAL A 1 90 ? -49.085 0.584 11.073 1.00 52.78 90 VAL A O 1
ATOM 688 N N . ASP A 1 91 ? -50.635 2.066 10.379 1.00 50.09 91 ASP A N 1
ATOM 689 C CA . ASP A 1 91 ? -51.807 1.218 10.542 1.00 50.09 91 ASP A CA 1
ATOM 690 C C . ASP A 1 91 ? -51.766 0.183 9.408 1.00 50.09 91 ASP A C 1
ATOM 692 O O . ASP A 1 91 ? -52.168 0.438 8.271 1.00 50.09 91 ASP A O 1
ATOM 696 N N . LEU A 1 92 ? -51.139 -0.963 9.680 1.00 47.84 92 LEU A N 1
ATOM 697 C CA . LEU A 1 92 ? -51.236 -2.134 8.821 1.00 47.84 92 LEU A CA 1
ATOM 698 C C . LEU A 1 92 ? -52.642 -2.703 9.007 1.00 47.84 92 LEU A C 1
ATOM 700 O O . LEU A 1 92 ? -52.859 -3.620 9.801 1.00 47.84 92 LEU A O 1
ATOM 704 N N . GLN A 1 93 ? -53.598 -2.161 8.255 1.00 49.16 93 GLN A N 1
ATOM 705 C CA . GLN A 1 93 ? -54.879 -2.818 8.051 1.00 49.16 93 GLN A CA 1
ATOM 706 C C . GLN A 1 93 ? -54.628 -4.108 7.272 1.00 49.16 93 GLN A C 1
ATOM 708 O O . GLN A 1 93 ? -54.572 -4.130 6.042 1.00 49.16 93 GLN A O 1
ATOM 713 N N . PHE A 1 94 ? -54.460 -5.207 8.002 1.00 45.44 94 PHE A N 1
ATOM 714 C CA . PHE A 1 94 ? -54.572 -6.537 7.429 1.00 45.44 94 PHE A CA 1
ATOM 715 C C . PHE A 1 94 ? -56.027 -6.730 7.007 1.00 45.44 94 PHE A C 1
ATOM 717 O O . PHE A 1 94 ? -56.898 -7.013 7.830 1.00 45.44 94 PHE A O 1
ATOM 724 N N . LEU A 1 95 ? -56.302 -6.555 5.714 1.00 49.00 95 LEU A N 1
ATOM 725 C CA . LEU A 1 95 ? -57.554 -7.021 5.132 1.00 49.00 95 LEU A CA 1
ATOM 726 C C . LEU A 1 95 ? -57.630 -8.539 5.357 1.00 49.00 95 LEU A C 1
ATOM 728 O O . LEU A 1 95 ? -56.704 -9.251 4.954 1.00 49.00 95 LEU A O 1
ATOM 732 N N . PRO A 1 96 ? -58.690 -9.063 5.998 1.00 46.56 96 PRO A N 1
ATOM 733 C CA . PRO A 1 96 ? -58.826 -10.495 6.176 1.00 46.56 96 PRO A CA 1
ATOM 734 C C . PRO A 1 96 ? -58.992 -11.132 4.798 1.00 46.56 96 PRO A C 1
ATOM 736 O O . PRO A 1 96 ? -59.990 -10.918 4.107 1.00 46.56 96 PRO A O 1
ATOM 739 N N . VAL A 1 97 ? -58.005 -11.928 4.389 1.00 46.50 97 VAL A N 1
ATOM 740 C CA . VAL A 1 97 ? -58.159 -12.832 3.252 1.00 46.50 97 VAL A CA 1
ATOM 741 C C . VAL A 1 97 ? -59.203 -13.857 3.675 1.00 46.50 97 VAL A C 1
ATOM 743 O O . VAL A 1 97 ? -58.932 -14.750 4.476 1.00 46.50 97 VAL A O 1
ATOM 746 N N . ALA A 1 98 ? -60.426 -13.687 3.177 1.00 49.50 98 ALA A N 1
ATOM 747 C CA . ALA A 1 98 ? -61.486 -14.663 3.334 1.00 49.50 98 ALA A CA 1
ATOM 748 C C . ALA A 1 98 ? -61.046 -15.962 2.648 1.00 49.50 98 ALA A C 1
ATOM 750 O O . ALA A 1 98 ? -61.174 -16.122 1.433 1.00 49.50 98 ALA A O 1
ATOM 751 N N . VAL A 1 99 ? -60.506 -16.895 3.432 1.00 43.72 99 VAL A N 1
ATOM 752 C CA . VAL A 1 99 ? -60.288 -18.267 2.987 1.00 43.72 99 VAL A CA 1
ATOM 753 C C . VAL A 1 99 ? -61.671 -18.887 2.837 1.00 43.72 99 VAL A C 1
ATOM 755 O O . VAL A 1 99 ? -62.303 -19.315 3.801 1.00 43.72 99 VAL A O 1
ATOM 758 N N . LYS A 1 100 ? -62.182 -18.865 1.607 1.00 42.81 100 LYS A N 1
ATOM 759 C CA . LYS A 1 100 ? -63.403 -19.561 1.221 1.00 42.81 100 LYS A CA 1
ATOM 760 C C . LYS A 1 100 ? -63.127 -21.054 1.397 1.00 42.81 100 LYS A C 1
ATOM 762 O O . LYS A 1 100 ? -62.419 -21.648 0.589 1.00 42.81 100 LYS A O 1
ATOM 767 N N . ALA A 1 101 ? -63.635 -21.626 2.486 1.00 46.00 101 ALA A N 1
ATOM 768 C CA . ALA A 1 101 ? -63.617 -23.058 2.738 1.00 46.00 101 ALA A CA 1
ATOM 769 C C . ALA A 1 101 ? -64.238 -23.775 1.531 1.00 46.00 101 ALA A C 1
ATOM 771 O O . ALA A 1 101 ? -65.447 -23.718 1.306 1.00 46.00 101 ALA A O 1
ATOM 772 N N . TRP A 1 102 ? -63.397 -24.399 0.714 1.00 40.22 102 TRP A N 1
ATOM 773 C CA . TRP A 1 102 ? -63.840 -25.284 -0.349 1.00 40.22 102 TRP A CA 1
ATOM 774 C C . TRP A 1 102 ? -64.031 -26.665 0.280 1.00 40.22 102 TRP A C 1
ATOM 776 O O . TRP A 1 102 ? -63.072 -27.388 0.532 1.00 40.22 102 TRP A O 1
ATOM 786 N N . MET A 1 103 ? -65.281 -26.994 0.604 1.00 47.97 103 MET A N 1
ATOM 787 C CA . MET A 1 103 ? -65.706 -28.365 0.882 1.00 47.97 103 MET A CA 1
ATOM 788 C C . MET A 1 103 ? -65.943 -29.065 -0.462 1.00 47.97 103 MET A C 1
ATOM 790 O O . MET A 1 103 ? -66.818 -28.617 -1.206 1.00 47.97 103 MET A O 1
ATOM 794 N N . PRO A 1 104 ? -65.268 -30.176 -0.793 1.00 40.94 104 PRO A N 1
ATOM 795 C CA . PRO A 1 104 ? -65.787 -31.078 -1.804 1.00 40.94 104 PRO A CA 1
ATOM 796 C C . PRO A 1 104 ? -66.868 -31.957 -1.161 1.00 40.94 104 PRO A C 1
ATOM 798 O O . PRO A 1 104 ? -66.588 -32.816 -0.327 1.00 40.94 104 PRO A O 1
ATOM 801 N N . SER A 1 105 ? -68.121 -31.708 -1.540 1.00 44.19 105 SER A N 1
ATOM 802 C CA . SER A 1 105 ? -69.256 -32.584 -1.249 1.00 44.19 105 SER A CA 1
ATOM 803 C C . SER A 1 105 ? -69.528 -33.480 -2.459 1.00 44.19 105 SER A C 1
ATOM 805 O O . SER A 1 105 ? -69.933 -32.964 -3.494 1.00 44.19 105 SER A O 1
ATOM 807 N N . HIS A 1 106 ? -69.377 -34.797 -2.253 1.00 43.34 106 HIS A N 1
ATOM 808 C CA . HIS A 1 106 ? -69.980 -35.925 -2.993 1.00 43.34 106 HIS A CA 1
ATOM 809 C C . HIS A 1 106 ? -69.556 -36.113 -4.477 1.00 43.34 106 HIS A C 1
ATOM 811 O O . HIS A 1 106 ? -69.293 -35.165 -5.195 1.00 43.34 106 HIS A O 1
ATOM 817 N N . VAL A 1 107 ? -69.418 -37.332 -5.015 1.00 41.88 107 VAL A N 1
ATOM 818 C CA . VAL A 1 107 ? -70.503 -38.306 -5.234 1.00 41.88 107 VAL A CA 1
ATOM 819 C C . VAL A 1 107 ? -69.972 -39.742 -5.438 1.00 41.88 107 VAL A C 1
ATOM 821 O O . VAL A 1 107 ? -68.892 -39.978 -5.966 1.00 41.88 107 VAL A O 1
ATOM 824 N N . SER A 1 108 ? -70.810 -40.679 -4.987 1.00 46.19 108 SER A N 1
ATOM 825 C CA . SER A 1 108 ? -70.782 -42.146 -5.056 1.00 46.19 108 SER A CA 1
ATOM 826 C C . SER A 1 108 ? -70.932 -42.726 -6.471 1.00 46.19 108 SER A C 1
ATOM 828 O O . SER A 1 108 ? -71.786 -42.255 -7.212 1.00 46.19 108 SER A O 1
ATOM 830 N N . THR A 1 109 ? -70.303 -43.880 -6.739 1.00 41.31 109 THR A N 1
ATOM 831 C CA . THR A 1 109 ? -70.898 -44.895 -7.634 1.00 41.31 109 THR A CA 1
ATOM 832 C C . THR A 1 109 ? -70.486 -46.311 -7.225 1.00 41.31 109 THR A C 1
ATOM 834 O O . THR A 1 109 ? -69.314 -46.673 -7.278 1.00 41.31 109 THR A O 1
ATOM 837 N N . LYS A 1 110 ? -71.475 -47.114 -6.812 1.00 49.28 110 LYS A N 1
ATOM 838 C CA . LYS A 1 110 ? -71.439 -48.575 -6.938 1.00 49.28 110 LYS A CA 1
ATOM 839 C C . LYS A 1 110 ? -71.645 -48.899 -8.416 1.00 49.28 110 LYS A C 1
ATOM 841 O O . LYS A 1 110 ? -72.648 -48.450 -8.953 1.00 49.28 110 LYS A O 1
ATOM 846 N N . GLU A 1 111 ? -70.818 -49.751 -9.010 1.00 45.47 111 GLU A N 1
ATOM 847 C CA . GLU A 1 111 ? -71.299 -50.671 -10.042 1.00 45.47 111 GLU A CA 1
ATOM 848 C C . GLU A 1 111 ? -70.419 -51.924 -10.124 1.00 45.47 111 GLU A C 1
ATOM 850 O O . GLU A 1 111 ? -69.220 -51.908 -9.861 1.00 45.47 111 GLU A O 1
ATOM 855 N N . LYS A 1 112 ? -71.112 -53.028 -10.373 1.00 44.91 112 LYS A N 1
ATOM 856 C CA . LYS A 1 112 ? -70.745 -54.439 -10.280 1.00 44.91 112 LYS A CA 1
ATOM 857 C C . LYS A 1 112 ? -70.478 -54.929 -11.701 1.00 44.91 112 LYS A C 1
ATOM 859 O O . LYS A 1 112 ? -71.349 -54.706 -12.532 1.00 44.91 112 LYS A O 1
ATOM 864 N N . ILE A 1 113 ? -69.384 -55.645 -11.976 1.00 46.72 113 ILE A N 1
ATOM 865 C CA . ILE A 1 113 ? -69.275 -56.459 -13.200 1.00 46.72 113 ILE A CA 1
ATOM 866 C C . ILE A 1 113 ? -68.578 -57.788 -12.868 1.00 46.72 113 ILE A C 1
ATOM 868 O O . ILE A 1 113 ? -67.512 -57.805 -12.259 1.00 46.72 113 ILE A O 1
ATOM 872 N N . GLU A 1 114 ? -69.270 -58.875 -13.214 1.00 43.78 114 GLU A N 1
ATOM 873 C CA . GLU A 1 114 ? -68.858 -60.282 -13.162 1.00 43.78 114 GLU A CA 1
ATOM 874 C C . GLU A 1 114 ? -67.723 -60.607 -14.145 1.00 43.78 114 GLU A C 1
ATOM 876 O O . GLU A 1 114 ? -67.577 -59.955 -15.180 1.00 43.78 114 GLU A O 1
ATOM 881 N N . GLY A 1 115 ? -66.982 -61.670 -13.824 1.00 37.94 115 GLY A N 1
ATOM 882 C CA . GLY A 1 115 ? -65.987 -62.339 -14.660 1.00 37.94 115 GLY A CA 1
ATOM 883 C C . GLY A 1 115 ? -65.330 -63.465 -13.883 1.00 37.94 115 GLY A C 1
ATOM 884 O O . GLY A 1 115 ? -64.417 -63.144 -13.094 1.00 37.94 115 GLY A O 1
#

Secondary structure (DSSP, 8-state):
------EEEEETTEEE-SEEEEEEETTEEEEEEEETTEEEEEE-TT--EEEEEEEEEE-TTSPEEEEEEEEEE------------------------------------------

Foldseek 3Di:
DDDPWPKWKDKQNRTDDAAWDWDQDPNWIWIWHDDPPDIDIDTDQQDWDWGKMKMWTQDPVRDIDIDIDIDTDGSDPPDPPPPPPPPPPPPPPPDDPPPPPDDDDDDDDDDDDDD